Protein AF-E6Q8P9-F1 (afdb_monomer_lite)

Secondary structure (DSSP, 8-state):
-PPPPHHHHHHHHHHHGGGSSGGG-----------HHHHHHHHHHHHHHTS-HHHHHHHHHHHHHHHHHTT--SHHHHHHHHSGGG-----SS---

Radius of gyration: 18.49 Å; chains: 1; bounding box: 38×39×53 Å

Foldseek 3Di:
DDDDDPVRVVVVVLVQQCQPDPPRGGDDDDDDDDDPVVVVVLVVVCVVVVHDSVVSVVCVVVVVVCVVLVVCPDPVVNVVVPDPPDDDDPPPPPDD

Sequence (96 aa):
MTPQTTAQRQAKYRAKRPFAGKDENGERRINTWVHTGTYLALERLARHHGITRREMLERLVVAEETRITATLVDEDLLDAYYDKATLRSNSESLRS

pLDDT: mean 85.07, std 16.55, range [37.72, 98.69]

Structure (mmCIF, N/CA/C/O backbone):
data_AF-E6Q8P9-F1
#
_entry.id   AF-E6Q8P9-F1
#
loop_
_atom_site.group_PDB
_atom_site.id
_atom_site.type_symbol
_atom_site.label_atom_id
_atom_site.label_alt_id
_atom_site.label_comp_id
_atom_site.label_asym_id
_atom_site.label_entity_id
_atom_site.label_seq_id
_atom_site.pdbx_PDB_ins_code
_atom_site.Cartn_x
_atom_site.Cartn_y
_atom_site.Cartn_z
_atom_site.occupancy
_atom_site.B_iso_or_equiv
_atom_site.auth_seq_id
_atom_site.auth_comp_id
_atom_site.auth_asym_id
_atom_site.auth_atom_id
_atom_site.pdbx_PDB_model_num
ATOM 1 N N . MET A 1 1 ? -4.679 3.433 39.234 1.00 61.53 1 MET A N 1
ATOM 2 C CA . MET A 1 1 ? -4.352 3.095 37.831 1.00 61.53 1 MET A CA 1
ATOM 3 C C . MET A 1 1 ? -5.450 3.677 36.954 1.00 61.53 1 MET A C 1
ATOM 5 O O . MET A 1 1 ? -6.588 3.249 37.083 1.00 61.53 1 MET A O 1
ATOM 9 N N . THR A 1 2 ? -5.173 4.722 36.174 1.00 72.56 2 THR A N 1
ATOM 10 C CA . THR A 1 2 ? -6.189 5.360 35.321 1.00 72.56 2 THR A CA 1
ATOM 11 C C . THR A 1 2 ? -6.591 4.407 34.187 1.00 72.56 2 THR A C 1
ATOM 13 O O . THR A 1 2 ? -5.709 3.894 33.492 1.00 72.56 2 THR A O 1
ATOM 16 N N . PRO A 1 3 ? -7.890 4.112 33.999 1.00 80.00 3 PRO A N 1
ATOM 17 C CA . PRO A 1 3 ? -8.334 3.208 32.945 1.00 80.00 3 PRO A CA 1
ATOM 18 C C . PRO A 1 3 ? -8.006 3.792 31.568 1.00 80.00 3 PRO A C 1
ATOM 20 O O . PRO A 1 3 ? -8.289 4.956 31.286 1.00 80.00 3 PRO A O 1
ATOM 23 N N . GLN A 1 4 ? -7.399 2.978 30.701 1.00 83.38 4 GLN A N 1
ATOM 24 C CA . GLN A 1 4 ? -7.062 3.418 29.350 1.00 83.38 4 GLN A CA 1
ATOM 25 C C . GLN A 1 4 ? -8.325 3.618 28.510 1.00 83.38 4 GLN A C 1
ATOM 27 O O . GLN A 1 4 ? -9.207 2.753 28.467 1.00 83.38 4 GLN A O 1
ATOM 32 N N . THR A 1 5 ? -8.379 4.724 27.773 1.00 91.44 5 THR A N 1
ATOM 33 C CA . THR A 1 5 ? -9.458 4.989 26.815 1.00 91.44 5 THR A CA 1
ATOM 34 C C . THR A 1 5 ? -9.306 4.122 25.560 1.00 91.44 5 THR A C 1
ATOM 36 O O . THR A 1 5 ? -8.218 3.636 25.236 1.00 91.44 5 THR A O 1
ATOM 39 N N . THR A 1 6 ? -10.386 3.944 24.793 1.00 90.94 6 THR A N 1
ATOM 40 C CA . THR A 1 6 ? -10.332 3.244 23.493 1.00 90.94 6 THR A CA 1
ATOM 41 C C . THR A 1 6 ? -9.328 3.894 22.536 1.00 90.94 6 THR A C 1
ATOM 43 O O . THR A 1 6 ? -8.581 3.189 21.859 1.00 90.94 6 THR A O 1
ATOM 46 N N . ALA A 1 7 ? -9.235 5.227 22.534 1.00 89.12 7 ALA A N 1
ATOM 47 C CA . ALA A 1 7 ? -8.262 5.960 21.726 1.00 89.12 7 ALA A CA 1
ATOM 48 C C . ALA A 1 7 ? -6.813 5.626 22.121 1.00 89.12 7 ALA A C 1
ATOM 50 O O . ALA A 1 7 ? -5.981 5.371 21.249 1.00 89.12 7 ALA A O 1
ATOM 51 N N . GLN A 1 8 ? -6.524 5.552 23.424 1.00 92.19 8 GLN A N 1
ATOM 52 C CA . GLN A 1 8 ? -5.205 5.170 23.937 1.00 92.19 8 GLN A CA 1
ATOM 53 C C . GLN A 1 8 ? -4.855 3.719 23.592 1.00 92.19 8 GLN A C 1
ATOM 55 O O . GLN A 1 8 ? -3.726 3.440 23.184 1.00 92.19 8 GLN A O 1
ATOM 60 N N . ARG A 1 9 ? -5.821 2.794 23.683 1.00 90.19 9 ARG A N 1
ATOM 61 C CA . ARG A 1 9 ? -5.630 1.402 23.243 1.00 90.19 9 ARG A CA 1
ATOM 62 C C . ARG A 1 9 ? -5.291 1.325 21.758 1.00 90.19 9 ARG A C 1
ATOM 64 O O . ARG A 1 9 ? -4.315 0.675 21.388 1.00 90.19 9 ARG A O 1
ATOM 71 N N . GLN A 1 10 ? -6.037 2.038 20.916 1.00 89.31 10 GLN A N 1
ATOM 72 C CA . GLN A 1 10 ? -5.798 2.045 19.476 1.00 89.31 10 GLN A CA 1
ATOM 73 C C . GLN A 1 10 ? -4.458 2.703 19.115 1.00 89.31 10 GLN A C 1
ATOM 75 O O . GLN A 1 10 ? -3.764 2.235 18.213 1.00 89.31 10 GLN A O 1
ATOM 80 N N . ALA A 1 11 ? -4.071 3.772 19.817 1.00 89.81 11 ALA A N 1
ATOM 81 C CA . ALA A 1 11 ? -2.762 4.398 19.658 1.00 89.81 11 ALA A CA 1
ATOM 82 C C . ALA A 1 11 ? -1.633 3.419 20.007 1.00 89.81 11 ALA A C 1
ATOM 84 O O . ALA A 1 11 ? -0.729 3.228 19.198 1.00 89.81 11 ALA A O 1
ATOM 85 N N . LYS A 1 12 ? -1.735 2.724 21.147 1.00 90.50 12 LYS A N 1
ATOM 86 C CA . LYS A 1 12 ? -0.759 1.710 21.572 1.00 90.50 12 LYS A CA 1
ATOM 87 C C . LYS A 1 12 ? -0.672 0.543 20.587 1.00 90.50 12 LYS A C 1
ATOM 89 O O . LYS A 1 12 ? 0.426 0.097 20.275 1.00 90.50 12 LYS A O 1
ATOM 94 N N . TYR A 1 13 ? -1.806 0.067 20.073 1.00 88.44 13 TYR A N 1
ATOM 95 C CA . TYR A 1 13 ? -1.836 -0.970 19.040 1.00 88.44 13 TYR A CA 1
ATOM 96 C C . TYR A 1 13 ? -1.106 -0.520 17.768 1.00 88.44 13 TYR A C 1
ATOM 98 O O . TYR A 1 13 ? -0.213 -1.216 17.290 1.00 88.44 13 TYR A O 1
ATOM 106 N N . ARG A 1 14 ? -1.423 0.678 17.258 1.00 87.94 14 ARG A N 1
ATOM 107 C CA . ARG A 1 14 ? -0.763 1.241 16.070 1.00 87.94 14 ARG A CA 1
ATOM 108 C C . ARG A 1 14 ? 0.733 1.463 16.279 1.00 87.94 14 ARG A C 1
ATOM 110 O O . ARG A 1 14 ? 1.487 1.221 15.351 1.00 87.94 14 ARG A O 1
ATOM 117 N N . ALA A 1 15 ? 1.153 1.876 17.474 1.00 88.94 15 ALA A N 1
ATOM 118 C CA . ALA A 1 15 ? 2.565 2.067 17.802 1.00 88.94 15 ALA A CA 1
ATOM 119 C C . ALA A 1 15 ? 3.354 0.748 17.805 1.00 88.94 15 ALA A C 1
ATOM 121 O O . ALA A 1 15 ? 4.522 0.732 17.441 1.00 88.94 15 ALA A O 1
ATOM 122 N N . LYS A 1 16 ? 2.714 -0.365 18.185 1.00 89.50 16 LYS A N 1
ATOM 123 C CA . LYS A 1 16 ? 3.343 -1.693 18.201 1.00 89.50 16 LYS A CA 1
ATOM 124 C C . LYS A 1 16 ? 3.342 -2.392 16.842 1.00 89.50 16 LYS A C 1
ATOM 126 O O . LYS A 1 1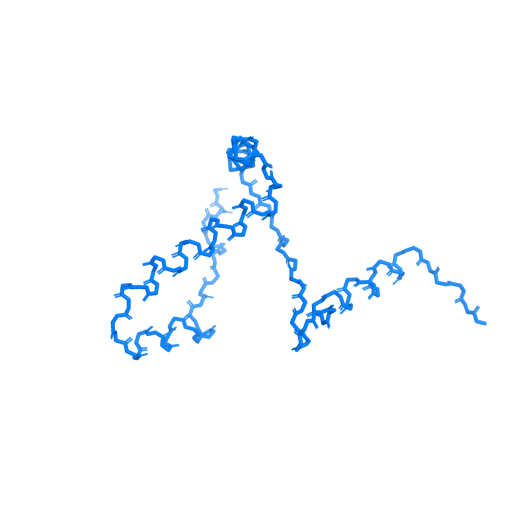6 ? 4.176 -3.258 16.610 1.00 89.50 16 LYS A O 1
ATOM 131 N N . ARG A 1 17 ? 2.397 -2.054 15.960 1.00 89.25 17 ARG A N 1
ATOM 132 C CA . ARG A 1 17 ? 2.166 -2.773 14.696 1.00 89.25 17 ARG A CA 1
ATOM 133 C C . ARG A 1 17 ? 3.396 -2.846 13.771 1.00 89.25 17 ARG A C 1
ATOM 135 O O . ARG A 1 17 ? 3.621 -3.942 13.263 1.00 89.25 17 ARG A O 1
ATOM 142 N N . PRO A 1 18 ? 4.214 -1.785 13.606 1.00 90.88 18 PRO A N 1
ATOM 143 C CA . PRO A 1 18 ? 5.419 -1.837 12.775 1.00 90.88 18 PRO A CA 1
ATOM 144 C C . PRO A 1 18 ? 6.506 -2.783 13.275 1.00 90.88 18 PRO A C 1
ATOM 146 O O . PRO A 1 18 ? 7.410 -3.069 12.509 1.00 90.88 18 PRO A O 1
ATOM 149 N N . PHE A 1 19 ? 6.415 -3.270 14.516 1.00 90.25 19 PHE A N 1
ATOM 150 C CA . PHE A 1 19 ? 7.425 -4.127 15.149 1.00 90.25 19 PHE A CA 1
ATOM 151 C C . PHE A 1 19 ? 6.909 -5.537 15.458 1.00 90.25 19 PHE A C 1
ATOM 153 O O . PHE A 1 19 ? 7.617 -6.356 16.026 1.00 90.25 19 PHE A O 1
ATOM 160 N N . ALA A 1 20 ? 5.652 -5.833 15.119 1.00 87.25 20 ALA A N 1
ATOM 161 C CA . ALA A 1 20 ? 4.982 -7.074 15.507 1.00 87.25 20 ALA A CA 1
ATOM 162 C C . ALA A 1 20 ? 5.312 -8.285 14.602 1.00 87.25 20 ALA A C 1
ATOM 164 O O . ALA A 1 20 ? 4.626 -9.302 14.693 1.00 87.25 20 ALA A O 1
ATOM 165 N N . GLY A 1 21 ? 6.297 -8.162 13.704 1.00 82.69 21 GLY A N 1
ATOM 166 C CA . GLY A 1 21 ? 6.704 -9.193 12.744 1.00 82.69 21 GLY A CA 1
ATOM 167 C C . GLY A 1 21 ? 8.025 -9.874 13.105 1.00 82.69 21 GLY A C 1
ATOM 168 O O . GLY A 1 21 ? 8.654 -9.558 14.115 1.00 82.69 21 GLY A O 1
ATOM 169 N N . LYS A 1 22 ? 8.452 -10.817 12.259 1.00 77.56 22 LYS A N 1
ATOM 170 C CA . LYS A 1 22 ? 9.781 -11.431 12.360 1.00 77.56 22 LYS A CA 1
ATOM 171 C C . LYS A 1 22 ? 10.849 -10.345 12.167 1.00 77.56 22 LYS A C 1
ATOM 173 O O . LYS A 1 22 ? 10.659 -9.448 11.347 1.00 77.56 22 LYS A O 1
ATOM 178 N N . ASP A 1 23 ? 11.928 -10.414 12.941 1.00 85.81 23 ASP A N 1
ATOM 179 C CA . ASP A 1 23 ? 13.049 -9.464 12.876 1.00 85.81 23 ASP A CA 1
ATOM 180 C C . ASP A 1 23 ? 12.616 -7.995 13.084 1.00 85.81 23 ASP A C 1
ATOM 182 O O . ASP A 1 23 ? 13.161 -7.083 12.474 1.00 85.81 23 ASP A O 1
ATOM 186 N N . GLU A 1 24 ? 11.581 -7.774 13.910 1.00 82.12 24 GLU A N 1
ATOM 187 C CA . GLU A 1 24 ? 10.977 -6.459 14.195 1.00 82.12 24 GLU A CA 1
ATOM 188 C C . GLU A 1 24 ? 10.391 -5.735 12.966 1.00 82.12 24 GLU A C 1
ATOM 190 O O . GLU A 1 24 ? 10.085 -4.544 13.021 1.00 82.12 24 GLU A O 1
ATOM 195 N N . ASN A 1 25 ? 10.149 -6.459 11.869 1.00 84.31 25 ASN A N 1
ATOM 196 C CA . ASN A 1 25 ? 9.571 -5.922 10.639 1.00 84.31 25 ASN A CA 1
ATOM 197 C C . ASN A 1 25 ? 8.087 -6.279 10.532 1.00 84.31 25 ASN A C 1
ATOM 199 O O . ASN A 1 25 ? 7.680 -7.254 9.900 1.00 84.31 25 ASN A O 1
ATOM 203 N N . GLY A 1 26 ? 7.263 -5.486 11.207 1.00 87.69 26 GLY A N 1
ATOM 204 C CA . GLY A 1 26 ? 5.810 -5.548 11.120 1.00 87.69 26 GLY A CA 1
ATOM 205 C C . GLY A 1 26 ? 5.229 -4.700 9.984 1.00 87.69 26 GLY A C 1
ATOM 206 O O . GLY A 1 26 ? 5.911 -4.241 9.071 1.00 87.69 26 GLY A O 1
ATOM 207 N N . GLU A 1 27 ? 3.922 -4.464 10.049 1.00 88.06 27 GLU A N 1
ATOM 208 C CA . GLU A 1 27 ? 3.197 -3.744 9.000 1.00 88.06 27 GLU A CA 1
ATOM 209 C C . GLU A 1 27 ? 3.294 -2.221 9.154 1.00 88.06 27 GLU A C 1
ATOM 211 O O . GLU A 1 27 ? 3.241 -1.671 10.261 1.00 88.06 27 GLU A O 1
ATOM 216 N N . ARG A 1 28 ? 3.323 -1.521 8.016 1.00 88.75 28 ARG A N 1
ATOM 217 C CA . ARG A 1 28 ? 3.303 -0.055 7.938 1.00 88.75 28 ARG A CA 1
ATOM 218 C C . ARG A 1 28 ? 1.985 0.418 7.337 1.00 88.75 28 ARG A C 1
ATOM 220 O O . ARG A 1 28 ? 1.416 -0.221 6.457 1.00 88.75 28 ARG A O 1
ATOM 227 N N . ARG A 1 29 ? 1.474 1.552 7.820 1.00 87.44 29 ARG A N 1
ATOM 228 C CA . ARG A 1 29 ? 0.198 2.104 7.351 1.00 87.44 29 ARG A CA 1
ATOM 229 C C . ARG A 1 29 ? 0.431 3.129 6.246 1.00 87.44 29 ARG A C 1
ATOM 231 O O . ARG A 1 29 ? 1.038 4.164 6.500 1.00 87.44 29 ARG A O 1
ATOM 238 N N . ILE A 1 30 ? -0.138 2.883 5.071 1.00 86.44 30 ILE A N 1
ATOM 239 C CA . ILE A 1 30 ? -0.236 3.871 3.992 1.00 86.44 30 ILE A CA 1
ATOM 240 C C . ILE A 1 30 ? -1.518 4.679 4.230 1.00 86.44 30 ILE A C 1
ATOM 242 O O . ILE A 1 30 ? -2.626 4.197 4.000 1.00 86.44 30 ILE A O 1
ATOM 246 N N . ASN A 1 31 ? -1.381 5.887 4.777 1.00 86.19 31 ASN A N 1
ATOM 247 C CA . ASN A 1 31 ? -2.495 6.815 4.978 1.00 86.19 31 ASN A CA 1
ATOM 248 C C . ASN A 1 31 ? -2.515 7.820 3.834 1.00 86.19 31 ASN A C 1
ATOM 250 O O . ASN A 1 31 ? -1.836 8.838 3.912 1.00 86.19 31 ASN A O 1
ATOM 254 N N . THR A 1 32 ? -3.280 7.541 2.783 1.00 91.38 32 THR A N 1
ATOM 255 C CA . THR A 1 32 ? -3.422 8.487 1.678 1.00 91.38 32 THR A CA 1
ATOM 256 C C . THR A 1 32 ? -4.841 8.506 1.129 1.00 91.38 32 THR A C 1
ATOM 258 O O . THR A 1 32 ? -5.531 7.484 1.118 1.00 91.38 32 THR A O 1
ATOM 261 N N . TRP A 1 33 ? -5.266 9.686 0.689 1.00 94.00 33 TRP A N 1
ATOM 262 C CA . TRP A 1 33 ? -6.464 9.850 -0.121 1.00 94.00 33 TRP A CA 1
ATOM 263 C C . TRP A 1 33 ? -6.103 9.580 -1.579 1.00 94.00 33 TRP A C 1
ATOM 265 O O . TRP A 1 33 ? -5.047 9.993 -2.051 1.00 94.00 33 TRP A O 1
ATOM 275 N N . VAL A 1 34 ? -6.984 8.893 -2.297 1.00 94.69 34 VAL A N 1
ATOM 276 C CA . VAL A 1 34 ? -6.822 8.614 -3.728 1.00 94.69 34 VAL A CA 1
ATOM 277 C C . VAL A 1 34 ? -8.059 9.076 -4.478 1.00 94.69 34 VAL A C 1
ATOM 279 O O . VAL A 1 34 ? -9.144 9.177 -3.9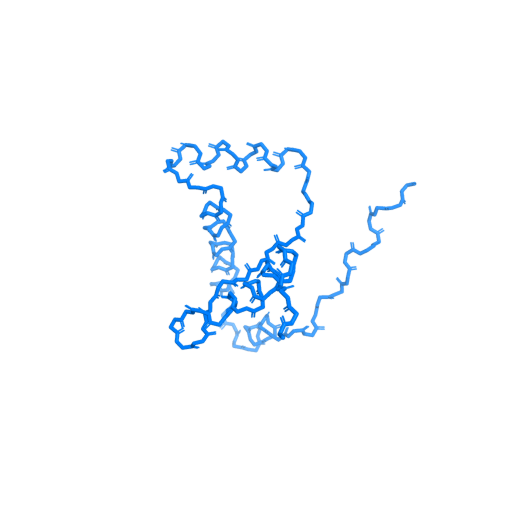02 1.00 94.69 34 VAL A O 1
ATOM 282 N N . HIS A 1 35 ? -7.914 9.326 -5.776 1.00 97.81 35 HIS A N 1
ATOM 283 C CA . HIS A 1 35 ? -9.056 9.623 -6.629 1.00 97.81 35 HIS A CA 1
ATOM 284 C C . HIS A 1 35 ? -10.065 8.466 -6.631 1.00 97.81 35 HIS A C 1
ATOM 286 O O . HIS A 1 35 ? -9.696 7.289 -6.568 1.00 97.81 35 HIS A O 1
ATOM 292 N N . THR A 1 36 ? -11.350 8.796 -6.784 1.00 97.62 36 THR A N 1
ATOM 293 C CA . THR A 1 36 ? -12.444 7.812 -6.839 1.00 97.62 36 THR A CA 1
ATOM 294 C C . THR A 1 36 ? -12.204 6.737 -7.900 1.00 97.62 36 THR A C 1
ATOM 296 O O . THR A 1 36 ? -12.450 5.558 -7.652 1.00 97.62 36 THR A O 1
ATOM 299 N N . GLY A 1 37 ? -11.664 7.115 -9.065 1.00 98.25 37 GLY A N 1
ATOM 300 C CA . GLY A 1 37 ? -11.327 6.170 -10.133 1.00 98.25 37 GLY A CA 1
ATOM 301 C C . GLY A 1 37 ? -10.331 5.097 -9.684 1.00 98.25 37 GLY A C 1
ATOM 302 O O . GLY A 1 37 ? -10.565 3.911 -9.914 1.00 98.25 37 GLY A O 1
ATOM 303 N N . THR A 1 38 ? -9.276 5.497 -8.970 1.00 97.81 38 THR A N 1
ATOM 304 C CA . THR A 1 38 ? -8.265 4.593 -8.401 1.00 97.81 38 THR A CA 1
ATOM 305 C C . THR A 1 38 ? -8.875 3.655 -7.368 1.00 97.81 38 THR A C 1
ATOM 307 O O . THR A 1 38 ? -8.626 2.452 -7.404 1.00 97.81 38 THR A O 1
ATOM 310 N N . TYR A 1 39 ? -9.719 4.183 -6.477 1.00 97.88 39 TYR A N 1
ATOM 311 C CA . TYR A 1 39 ? -10.413 3.379 -5.471 1.00 97.88 39 TYR A CA 1
ATOM 312 C C . TYR A 1 39 ? -11.263 2.271 -6.114 1.00 97.88 39 TYR A C 1
ATOM 314 O O . TYR A 1 39 ? -11.152 1.101 -5.740 1.00 97.88 39 TYR A O 1
ATOM 322 N N . LEU A 1 40 ? -12.064 2.625 -7.125 1.00 98.56 40 LEU A N 1
ATOM 323 C CA . LEU A 1 40 ? -12.919 1.674 -7.838 1.00 98.56 40 LEU A CA 1
ATOM 324 C C . LEU A 1 40 ? -12.110 0.670 -8.671 1.00 98.56 40 LEU A C 1
ATOM 326 O O . LEU A 1 40 ? -12.493 -0.495 -8.785 1.00 98.56 40 LEU A O 1
ATOM 330 N N . ALA A 1 41 ? -10.996 1.099 -9.268 1.00 98.62 41 ALA A N 1
ATOM 331 C CA . ALA A 1 41 ? -10.101 0.204 -9.993 1.00 98.62 41 ALA A CA 1
ATOM 332 C C . ALA A 1 41 ? -9.482 -0.843 -9.055 1.00 98.62 41 ALA A C 1
ATOM 334 O O . ALA A 1 41 ? -9.546 -2.034 -9.355 1.00 98.62 41 ALA A O 1
ATOM 335 N N . LEU A 1 42 ? -8.974 -0.416 -7.893 1.00 98.12 42 LEU A N 1
ATOM 336 C CA . LEU A 1 42 ? -8.410 -1.312 -6.883 1.00 98.12 42 LEU A CA 1
ATOM 337 C C . LEU A 1 42 ? -9.436 -2.344 -6.401 1.00 98.12 42 LEU A C 1
ATOM 339 O O . LEU A 1 42 ? -9.111 -3.520 -6.256 1.00 98.12 42 LEU A O 1
ATOM 343 N N . GLU A 1 43 ? -10.682 -1.921 -6.182 1.00 98.44 43 GLU A N 1
ATOM 344 C CA . GLU A 1 43 ? -1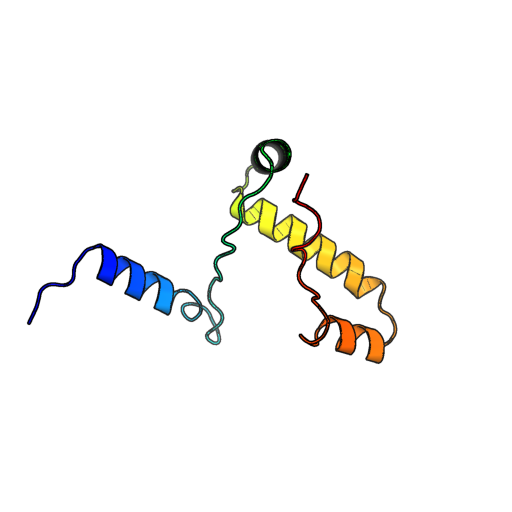1.776 -2.817 -5.803 1.00 98.44 43 GLU A CA 1
ATOM 345 C C . GLU A 1 43 ? -12.069 -3.870 -6.879 1.00 98.44 43 GLU A C 1
ATOM 347 O O . GLU A 1 43 ? -12.143 -5.062 -6.572 1.00 98.44 43 GLU A O 1
ATOM 352 N N . ARG A 1 44 ? -12.193 -3.457 -8.147 1.00 98.69 44 ARG A N 1
ATOM 353 C CA . ARG A 1 44 ? -12.443 -4.388 -9.256 1.00 98.69 44 ARG A CA 1
ATOM 354 C C . ARG A 1 44 ? -11.307 -5.390 -9.435 1.00 98.69 44 ARG A C 1
ATOM 356 O O . ARG A 1 44 ? -11.591 -6.572 -9.609 1.00 98.69 44 ARG A O 1
ATOM 363 N N . LEU A 1 45 ? -10.056 -4.934 -9.364 1.00 98.69 45 LEU A N 1
ATOM 364 C CA . LEU A 1 45 ? -8.875 -5.793 -9.461 1.00 98.69 45 LEU A CA 1
ATOM 365 C C . LEU A 1 45 ? -8.839 -6.807 -8.313 1.00 98.69 45 LEU A C 1
ATOM 367 O O . LEU A 1 45 ? -8.736 -8.006 -8.554 1.00 98.69 45 LEU A O 1
ATOM 371 N N . ALA A 1 46 ? -9.001 -6.349 -7.071 1.00 98.62 46 ALA A N 1
ATOM 372 C CA . ALA A 1 46 ? -9.033 -7.228 -5.906 1.00 98.62 46 ALA A CA 1
ATOM 373 C C . ALA A 1 46 ? -10.121 -8.309 -6.042 1.00 98.62 46 ALA A C 1
ATOM 375 O O . ALA A 1 46 ? -9.847 -9.492 -5.844 1.00 98.62 46 ALA A O 1
ATOM 376 N N . ARG A 1 47 ? -11.327 -7.918 -6.481 1.00 98.56 47 ARG A N 1
ATOM 377 C CA . ARG A 1 47 ? -12.436 -8.849 -6.729 1.00 98.56 47 ARG A CA 1
ATOM 378 C C . ARG A 1 47 ? -12.128 -9.850 -7.839 1.00 98.56 47 ARG A C 1
ATOM 380 O O . ARG A 1 47 ? -12.416 -11.027 -7.668 1.00 98.56 47 ARG A O 1
ATOM 387 N N . HIS A 1 48 ? -11.560 -9.398 -8.956 1.00 98.62 48 HIS A N 1
ATOM 388 C CA . HIS A 1 48 ? -11.213 -10.268 -10.080 1.00 98.62 48 HIS A CA 1
ATOM 389 C C . HIS A 1 48 ? -10.226 -11.371 -9.671 1.00 98.62 48 HIS A C 1
ATOM 391 O O . HIS A 1 48 ? -10.375 -12.512 -10.091 1.00 98.62 48 HIS A O 1
ATOM 397 N N . HIS A 1 49 ? -9.269 -11.041 -8.801 1.00 98.19 49 HIS A N 1
ATOM 398 C CA . HIS A 1 49 ? -8.268 -11.985 -8.302 1.00 98.19 49 HIS A CA 1
ATOM 399 C C . HIS A 1 49 ? -8.681 -12.730 -7.021 1.00 98.19 49 HIS A C 1
ATOM 401 O O . HIS A 1 49 ? -7.917 -13.566 -6.546 1.00 98.19 49 HIS A O 1
ATOM 407 N N . GLY A 1 50 ? -9.853 -12.440 -6.445 1.00 98.25 50 GLY A N 1
ATOM 408 C CA . GLY A 1 50 ? -10.323 -13.074 -5.209 1.00 98.25 50 GLY A CA 1
ATOM 409 C C . GLY A 1 50 ? -9.504 -12.722 -3.959 1.00 98.25 50 GLY A C 1
ATOM 410 O O . GLY A 1 50 ? -9.465 -13.511 -3.020 1.00 98.25 50 GLY A O 1
ATOM 411 N N . ILE A 1 51 ? -8.848 -11.557 -3.937 1.00 98.44 51 ILE A N 1
ATOM 412 C CA . ILE A 1 51 ? -7.967 -11.122 -2.839 1.00 98.44 51 ILE A CA 1
ATOM 413 C C . ILE A 1 51 ? -8.444 -9.820 -2.193 1.00 98.44 51 ILE A C 1
ATOM 415 O O . ILE A 1 51 ? -9.365 -9.151 -2.665 1.00 98.44 51 ILE A O 1
ATOM 419 N N . THR A 1 52 ? -7.811 -9.430 -1.086 1.00 97.94 52 THR A N 1
ATOM 420 C CA . THR A 1 52 ? -8.142 -8.165 -0.414 1.00 97.94 52 THR A CA 1
ATOM 421 C C . THR A 1 52 ? -7.598 -6.955 -1.183 1.00 97.94 52 THR A C 1
ATOM 423 O O . THR A 1 52 ? -6.576 -7.037 -1.859 1.00 97.94 52 THR A O 1
ATOM 426 N N . ARG A 1 53 ? -8.225 -5.779 -1.025 1.00 96.44 53 ARG A N 1
ATOM 427 C CA . ARG A 1 53 ? -7.704 -4.514 -1.592 1.00 96.44 53 ARG A CA 1
ATOM 428 C C . ARG A 1 53 ? -6.308 -4.160 -1.079 1.00 96.44 53 ARG A C 1
ATOM 430 O O . ARG A 1 53 ? -5.518 -3.609 -1.832 1.00 96.44 53 ARG A O 1
ATOM 437 N N . ARG A 1 54 ? -6.015 -4.483 0.188 1.00 95.12 54 ARG A N 1
ATOM 438 C CA . ARG A 1 54 ? -4.680 -4.323 0.782 1.00 95.12 54 ARG A CA 1
ATOM 439 C C . ARG A 1 54 ? -3.663 -5.167 0.020 1.00 95.12 54 ARG A C 1
ATOM 441 O O . ARG A 1 54 ? -2.665 -4.636 -0.438 1.00 95.12 54 ARG A O 1
ATOM 448 N N . GLU A 1 55 ? -3.955 -6.451 -0.153 1.00 96.94 55 GLU A N 1
ATOM 449 C CA . GLU A 1 55 ? -3.064 -7.370 -0.859 1.00 96.94 55 GLU A CA 1
ATOM 450 C C . GLU A 1 55 ? -2.893 -6.981 -2.331 1.00 96.94 55 GLU A C 1
ATOM 452 O O . GLU A 1 55 ? -1.783 -7.007 -2.846 1.00 96.94 55 GLU A O 1
ATOM 457 N N . MET A 1 56 ? -3.964 -6.554 -3.007 1.00 98.00 56 MET A N 1
ATOM 458 C CA . MET A 1 56 ? -3.857 -6.048 -4.377 1.00 98.00 56 MET A CA 1
ATOM 459 C C . MET A 1 56 ? -2.971 -4.798 -4.457 1.00 98.00 56 MET A C 1
ATOM 461 O O . MET A 1 56 ? -2.135 -4.702 -5.350 1.00 98.00 56 MET A O 1
ATOM 465 N N . LEU A 1 57 ? -3.114 -3.858 -3.516 1.00 96.31 57 LEU A N 1
ATOM 466 C CA . LEU A 1 57 ? -2.253 -2.676 -3.447 1.00 96.31 57 LEU A CA 1
ATOM 467 C C . LEU A 1 57 ? -0.783 -3.069 -3.242 1.00 96.31 57 LEU A C 1
ATOM 469 O O . LEU A 1 57 ? 0.078 -2.560 -3.949 1.00 96.31 57 LEU A O 1
ATOM 473 N N . GLU A 1 58 ? -0.504 -3.991 -2.319 1.00 96.31 58 GLU A N 1
ATOM 474 C CA . GLU A 1 58 ? 0.848 -4.509 -2.070 1.00 96.31 58 GLU A CA 1
ATOM 475 C C . GLU A 1 58 ? 1.438 -5.164 -3.324 1.00 96.31 58 GLU A C 1
ATOM 477 O O . GLU A 1 58 ? 2.556 -4.835 -3.712 1.00 96.31 58 GLU A O 1
ATOM 482 N N . ARG A 1 59 ? 0.669 -6.018 -4.014 1.00 97.44 59 ARG A N 1
ATOM 483 C CA . ARG A 1 59 ? 1.104 -6.654 -5.268 1.00 97.44 59 ARG A CA 1
ATOM 484 C C . ARG A 1 59 ? 1.450 -5.630 -6.343 1.00 97.44 59 ARG A C 1
ATOM 486 O O . ARG A 1 59 ? 2.479 -5.777 -6.987 1.00 97.44 59 ARG A O 1
ATOM 493 N N . LEU A 1 60 ? 0.611 -4.610 -6.536 1.00 97.19 60 LEU A N 1
ATOM 494 C CA . LEU A 1 60 ? 0.849 -3.574 -7.544 1.00 97.19 60 LEU A CA 1
ATOM 495 C C . LEU A 1 60 ? 2.109 -2.756 -7.235 1.00 97.19 60 LEU A C 1
ATOM 497 O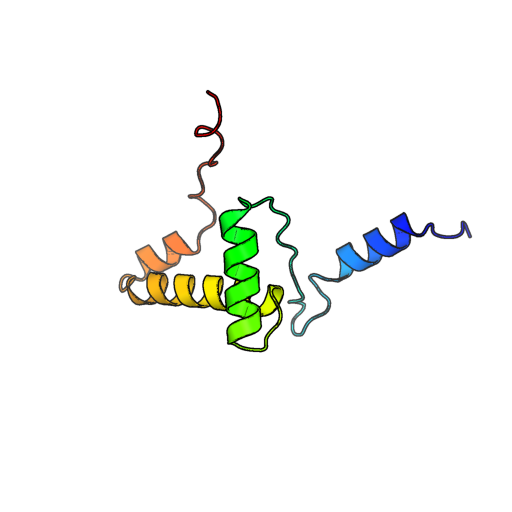 O . LEU A 1 60 ? 2.909 -2.522 -8.135 1.00 97.19 60 LEU A O 1
ATOM 501 N N . VAL A 1 61 ? 2.300 -2.354 -5.974 1.00 95.62 61 VAL A N 1
ATOM 502 C CA . VAL A 1 61 ? 3.466 -1.557 -5.560 1.00 95.62 61 VAL A CA 1
ATOM 503 C C . VAL A 1 61 ? 4.759 -2.362 -5.691 1.00 95.62 61 VAL A C 1
ATOM 505 O O . VAL A 1 61 ? 5.706 -1.876 -6.300 1.00 95.62 61 VAL A O 1
ATOM 508 N N . VAL A 1 62 ? 4.791 -3.602 -5.192 1.00 96.19 62 VAL A N 1
ATOM 509 C CA . VAL A 1 62 ? 5.995 -4.450 -5.262 1.00 96.19 62 VAL A CA 1
ATOM 510 C C . VAL A 1 62 ? 6.311 -4.863 -6.700 1.00 96.19 62 VAL A C 1
ATOM 512 O O . VAL A 1 62 ? 7.481 -4.914 -7.078 1.00 96.19 62 VAL A O 1
ATOM 515 N N . ALA A 1 63 ? 5.293 -5.139 -7.522 1.00 96.94 63 ALA A N 1
ATOM 516 C CA . ALA A 1 63 ? 5.503 -5.465 -8.931 1.00 96.94 63 ALA A CA 1
ATOM 517 C C . ALA A 1 63 ? 6.141 -4.294 -9.688 1.00 96.94 63 ALA A C 1
ATOM 519 O O . ALA A 1 63 ? 7.062 -4.504 -10.473 1.00 96.94 63 ALA A O 1
ATOM 520 N N . GLU A 1 64 ? 5.681 -3.069 -9.429 1.00 96.56 64 GLU A N 1
ATOM 521 C CA . GLU A 1 64 ? 6.244 -1.873 -10.049 1.00 96.56 64 GLU A CA 1
ATOM 522 C C . GLU A 1 64 ? 7.661 -1.573 -9.548 1.00 96.56 64 GLU A C 1
ATOM 524 O O . GLU A 1 64 ? 8.543 -1.302 -10.358 1.00 96.56 64 GLU A O 1
ATOM 529 N N . GLU A 1 65 ? 7.908 -1.693 -8.239 1.00 94.69 65 GLU A N 1
ATOM 530 C CA . GLU A 1 65 ? 9.254 -1.570 -7.668 1.00 94.69 65 GLU A CA 1
ATOM 531 C C . GLU A 1 65 ? 10.213 -2.573 -8.313 1.00 94.69 65 GLU A C 1
ATOM 533 O O . GLU A 1 65 ? 11.269 -2.182 -8.798 1.00 94.69 65 GLU A O 1
ATOM 538 N N . THR A 1 66 ? 9.809 -3.843 -8.412 1.00 94.56 66 THR A N 1
ATOM 539 C CA . THR A 1 66 ? 10.600 -4.900 -9.061 1.00 94.56 66 THR A CA 1
ATOM 540 C C . THR A 1 66 ? 10.871 -4.576 -10.529 1.00 94.56 66 THR A C 1
ATOM 542 O O . THR A 1 66 ? 11.972 -4.797 -11.025 1.00 94.56 66 THR A O 1
ATOM 545 N N . ARG A 1 67 ? 9.875 -4.040 -11.246 1.00 94.88 67 ARG A N 1
ATOM 546 C CA . ARG A 1 67 ? 10.024 -3.647 -12.651 1.00 94.88 67 ARG A CA 1
ATOM 547 C C . ARG A 1 67 ? 11.046 -2.524 -12.810 1.00 94.88 67 ARG A C 1
ATOM 549 O O . ARG A 1 67 ? 11.822 -2.565 -13.758 1.00 94.88 67 ARG A O 1
ATOM 556 N N . ILE A 1 68 ? 11.041 -1.537 -11.914 1.00 92.56 68 ILE A N 1
ATOM 557 C CA . ILE A 1 68 ? 11.991 -0.418 -11.935 1.00 92.56 68 ILE A CA 1
ATOM 558 C C . ILE A 1 68 ? 13.392 -0.914 -11.579 1.00 92.56 68 ILE A C 1
ATOM 560 O O . ILE A 1 68 ? 14.321 -0.701 -12.355 1.00 92.56 68 ILE A O 1
ATOM 564 N N . THR A 1 69 ? 13.550 -1.620 -10.460 1.00 91.50 69 THR A N 1
ATOM 565 C CA . THR A 1 69 ? 14.868 -2.074 -9.993 1.00 91.50 69 THR A CA 1
ATOM 566 C C . THR A 1 69 ? 15.510 -3.071 -10.953 1.00 91.50 69 THR A C 1
ATOM 568 O O . THR A 1 69 ? 16.714 -3.007 -11.162 1.00 91.50 69 THR A O 1
ATOM 571 N N . ALA A 1 70 ? 14.726 -3.900 -11.652 1.00 90.38 70 ALA A N 1
ATOM 572 C CA . ALA A 1 70 ? 15.237 -4.776 -12.710 1.00 90.38 70 ALA A CA 1
ATOM 573 C C . ALA A 1 70 ? 15.862 -4.023 -13.904 1.00 90.38 70 ALA A C 1
ATOM 575 O O . ALA A 1 70 ? 16.616 -4.621 -14.670 1.00 90.38 70 ALA A O 1
ATOM 576 N N . THR A 1 71 ? 15.551 -2.735 -14.090 1.00 90.50 71 THR A N 1
ATOM 577 C CA . THR A 1 71 ? 16.161 -1.897 -15.142 1.00 90.50 71 THR A CA 1
ATOM 578 C C . THR A 1 71 ? 17.408 -1.147 -14.675 1.00 90.50 71 THR A C 1
ATOM 580 O O . THR A 1 71 ? 18.166 -0.654 -15.511 1.00 90.50 71 THR A O 1
ATOM 583 N N . LEU A 1 72 ? 17.646 -1.075 -13.363 1.00 89.94 72 LEU A N 1
ATOM 584 C CA . LEU A 1 72 ? 18.812 -0.422 -12.774 1.00 89.94 72 LEU A CA 1
ATOM 585 C C . LEU A 1 72 ? 19.964 -1.432 -12.702 1.00 89.94 72 LEU A C 1
ATOM 587 O O . LEU A 1 72 ? 20.147 -2.125 -11.708 1.00 89.94 72 LEU A O 1
ATOM 591 N N . VAL A 1 73 ? 20.711 -1.549 -13.801 1.00 80.69 73 VAL A N 1
ATOM 592 C CA . VAL A 1 73 ? 21.887 -2.439 -13.906 1.00 80.69 73 VAL A CA 1
ATOM 593 C C . VAL A 1 73 ? 23.143 -1.881 -13.232 1.00 80.69 73 VAL A C 1
ATOM 595 O O . VAL A 1 73 ? 24.095 -2.623 -13.015 1.00 80.69 73 VAL A O 1
ATOM 598 N N . ASP A 1 74 ? 23.149 -0.584 -12.940 1.00 88.56 74 ASP A N 1
ATOM 599 C CA . ASP A 1 74 ? 24.241 0.120 -12.276 1.00 88.56 74 ASP A CA 1
ATOM 600 C C . ASP A 1 74 ? 23.989 0.143 -10.760 1.00 88.56 74 ASP A C 1
ATOM 602 O O . ASP A 1 74 ? 22.918 0.569 -10.315 1.00 88.56 74 ASP A O 1
ATOM 606 N N . GLU A 1 75 ? 24.967 -0.327 -9.986 1.00 82.75 75 GLU A N 1
ATOM 607 C CA . GLU A 1 75 ? 24.914 -0.381 -8.522 1.00 82.75 75 GLU A CA 1
ATOM 608 C C . GLU A 1 75 ? 24.784 1.024 -7.915 1.00 82.75 75 GLU A C 1
ATOM 610 O O . GLU A 1 75 ? 23.984 1.211 -7.001 1.00 82.75 75 GLU A O 1
ATOM 615 N N . ASP A 1 76 ? 25.426 2.037 -8.508 1.00 85.81 76 ASP A N 1
ATOM 616 C CA . ASP A 1 76 ? 25.323 3.426 -8.048 1.00 85.81 76 ASP A CA 1
ATOM 617 C C . ASP A 1 76 ? 23.898 3.976 -8.251 1.00 85.81 76 ASP A C 1
ATOM 619 O O . ASP A 1 76 ? 23.378 4.740 -7.431 1.00 85.81 76 ASP A O 1
ATOM 623 N N . LEU A 1 77 ? 23.226 3.574 -9.338 1.00 84.69 77 LEU A N 1
ATOM 624 C CA . LEU A 1 77 ? 21.830 3.953 -9.592 1.00 84.69 77 LEU A CA 1
ATOM 625 C C . LEU A 1 77 ? 20.860 3.227 -8.657 1.00 84.69 77 LEU A C 1
ATOM 627 O O . LEU A 1 77 ? 19.839 3.800 -8.268 1.00 84.69 77 LEU A O 1
ATOM 631 N N . LEU A 1 78 ? 21.161 1.978 -8.305 1.00 86.12 78 LEU A N 1
ATOM 632 C CA . LEU A 1 78 ? 20.371 1.201 -7.359 1.00 86.12 78 LEU A CA 1
ATOM 633 C C . LEU A 1 78 ? 20.496 1.772 -5.938 1.00 86.12 78 LEU A C 1
ATOM 635 O O . LEU A 1 78 ? 19.482 1.965 -5.265 1.00 86.12 78 LEU A O 1
ATOM 639 N N . ASP A 1 79 ? 21.710 2.127 -5.521 1.00 86.88 79 ASP A N 1
ATOM 640 C CA . ASP A 1 79 ? 21.972 2.793 -4.246 1.00 86.88 79 ASP A CA 1
ATOM 641 C C . ASP A 1 79 ? 21.255 4.145 -4.171 1.00 86.88 79 ASP A C 1
ATOM 643 O O . ASP A 1 79 ? 20.565 4.432 -3.189 1.00 86.88 79 ASP A O 1
ATOM 647 N N . ALA A 1 80 ? 21.313 4.946 -5.239 1.00 87.00 80 ALA A N 1
ATOM 648 C CA . ALA A 1 80 ? 20.596 6.217 -5.313 1.00 87.00 80 ALA A CA 1
ATOM 649 C C . ALA A 1 80 ? 19.063 6.060 -5.259 1.00 87.00 80 ALA A C 1
ATOM 651 O O . ALA A 1 80 ? 18.376 6.952 -4.758 1.00 87.00 80 ALA A O 1
ATOM 652 N N . TYR A 1 81 ? 18.514 4.953 -5.771 1.00 86.38 81 TYR A N 1
ATOM 653 C CA . TYR A 1 81 ? 17.082 4.646 -5.692 1.00 86.38 81 TYR A CA 1
ATOM 654 C C . TYR A 1 81 ? 16.641 4.304 -4.260 1.00 86.38 81 TYR A C 1
ATOM 656 O O . TYR A 1 81 ? 15.545 4.688 -3.841 1.00 86.38 81 TYR A O 1
ATOM 664 N N . TYR A 1 82 ? 17.485 3.604 -3.501 1.00 86.38 82 TYR A N 1
ATOM 665 C CA . TYR A 1 82 ? 17.202 3.254 -2.109 1.00 86.38 82 TYR A CA 1
ATOM 666 C C . TYR A 1 82 ? 17.533 4.368 -1.112 1.00 86.38 82 TYR A C 1
ATOM 668 O O . TYR A 1 82 ? 16.961 4.394 -0.013 1.00 86.38 82 TYR A O 1
ATOM 676 N N . ASP A 1 83 ? 18.414 5.300 -1.475 1.00 87.00 83 ASP A N 1
ATOM 677 C CA . ASP A 1 83 ? 18.731 6.436 -0.624 1.00 87.00 83 ASP A CA 1
ATOM 678 C C . ASP A 1 83 ? 17.559 7.434 -0.549 1.00 87.00 83 ASP A C 1
ATOM 680 O O . ASP A 1 83 ? 16.923 7.818 -1.531 1.00 87.00 83 ASP A O 1
ATOM 684 N N . LYS A 1 84 ? 17.244 7.891 0.664 1.00 59.66 84 LYS A N 1
ATOM 685 C CA . LYS A 1 84 ? 16.032 8.672 0.979 1.00 59.66 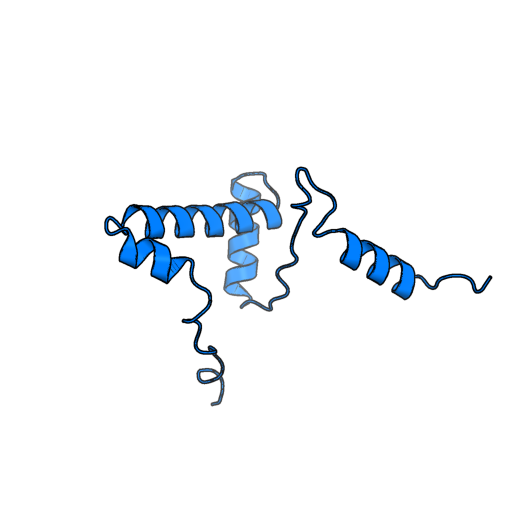84 LYS A CA 1
ATOM 686 C C . LYS A 1 84 ? 16.082 10.128 0.496 1.00 59.66 84 LYS A C 1
ATOM 688 O O . LYS A 1 84 ? 15.163 10.895 0.792 1.00 59.66 84 LYS A O 1
ATOM 693 N N . ALA A 1 85 ? 17.147 10.540 -0.188 1.00 52.25 85 ALA A N 1
ATOM 694 C CA . ALA A 1 85 ? 17.486 11.943 -0.412 1.00 52.25 85 ALA A CA 1
ATOM 695 C C . ALA A 1 85 ? 16.673 12.653 -1.518 1.00 52.25 85 ALA A C 1
ATOM 697 O O . ALA A 1 85 ? 16.705 13.881 -1.592 1.00 52.25 85 ALA A O 1
ATOM 698 N N . THR A 1 86 ? 15.923 11.940 -2.366 1.00 52.75 86 THR A N 1
ATOM 699 C CA . THR A 1 86 ? 15.435 12.499 -3.649 1.00 52.75 86 THR A CA 1
ATOM 700 C C . THR A 1 86 ? 13.924 12.669 -3.813 1.00 52.75 86 THR A C 1
ATOM 702 O O . THR A 1 86 ? 13.476 13.031 -4.901 1.00 52.75 86 THR A O 1
ATOM 705 N N . LEU A 1 87 ? 13.098 12.541 -2.771 1.00 50.75 87 LEU A N 1
ATOM 706 C CA . LEU A 1 87 ? 11.669 12.873 -2.907 1.00 50.75 87 LEU A CA 1
ATOM 707 C C . LEU A 1 87 ? 11.399 14.361 -2.626 1.00 50.75 87 LEU A C 1
ATOM 709 O O . LEU A 1 87 ? 11.026 14.754 -1.520 1.00 50.75 87 LEU A O 1
ATOM 713 N N . ARG A 1 88 ? 11.535 15.199 -3.667 1.00 44.91 88 ARG A N 1
ATOM 714 C CA . ARG A 1 88 ? 10.874 16.516 -3.723 1.00 44.91 88 ARG A CA 1
ATOM 715 C C . ARG A 1 88 ? 9.357 16.313 -3.580 1.00 44.91 88 ARG A C 1
ATOM 717 O O . ARG A 1 88 ? 8.748 15.531 -4.302 1.00 44.91 88 ARG A O 1
ATOM 724 N N . SER A 1 89 ? 8.765 17.020 -2.621 1.00 43.94 89 SER A N 1
ATOM 725 C CA . SER A 1 89 ? 7.333 17.021 -2.293 1.00 43.94 89 SER A CA 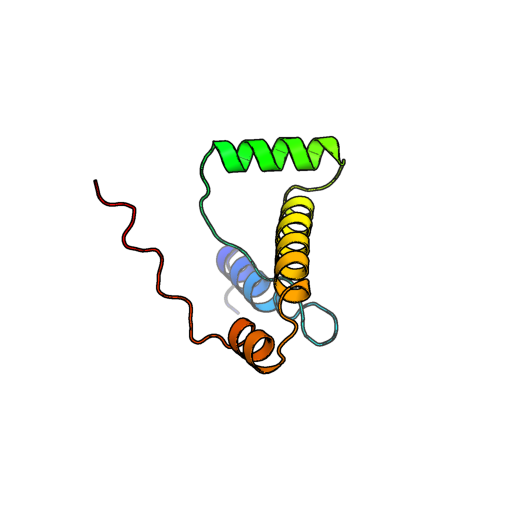1
ATOM 726 C C . SER A 1 89 ? 6.446 17.354 -3.503 1.00 43.94 89 SER A C 1
ATOM 728 O O . SER A 1 89 ? 6.555 18.442 -4.065 1.00 43.94 89 SER A O 1
ATOM 730 N N . ASN A 1 90 ? 5.497 16.472 -3.841 1.00 48.91 90 ASN A N 1
ATOM 731 C CA . ASN A 1 90 ? 4.414 16.707 -4.814 1.00 48.91 90 ASN A CA 1
ATOM 732 C C . ASN A 1 90 ? 3.331 17.672 -4.273 1.00 48.91 90 ASN A C 1
ATOM 734 O O . ASN A 1 90 ? 2.137 17.381 -4.329 1.00 48.91 90 ASN A O 1
ATOM 738 N N . SER A 1 91 ? 3.722 18.823 -3.722 1.00 42.88 91 SER A N 1
ATOM 739 C CA . SER A 1 91 ? 2.786 19.820 -3.176 1.00 42.88 91 SER A CA 1
ATOM 740 C C . SER A 1 91 ? 2.410 20.948 -4.147 1.00 42.88 91 SER A C 1
ATOM 742 O O . SER A 1 91 ? 1.611 21.800 -3.772 1.00 42.88 91 SER A O 1
ATOM 744 N N . GLU A 1 92 ? 2.928 20.970 -5.381 1.00 43.03 92 GLU A N 1
ATOM 745 C CA . GLU A 1 92 ? 2.704 22.090 -6.319 1.00 43.03 92 GLU A CA 1
ATOM 746 C C . GLU A 1 92 ? 1.664 21.854 -7.429 1.00 43.03 92 GLU A C 1
ATOM 748 O O . GLU A 1 92 ? 1.340 22.793 -8.145 1.00 43.03 92 GLU A O 1
ATOM 753 N N . SER A 1 93 ? 1.058 20.667 -7.565 1.00 44.22 93 SER A N 1
ATOM 754 C CA . SER A 1 93 ? 0.139 20.404 -8.697 1.00 44.22 93 SER A CA 1
ATOM 755 C C . SER A 1 93 ? -1.364 20.555 -8.390 1.00 44.22 93 SER A C 1
ATOM 757 O O . SER A 1 93 ? -2.195 20.308 -9.255 1.00 44.22 93 SER A O 1
ATOM 759 N N . LEU A 1 94 ? -1.754 20.995 -7.187 1.00 42.72 94 LEU A N 1
ATOM 760 C CA . LEU A 1 94 ? -3.169 21.203 -6.829 1.00 42.72 94 LEU A CA 1
ATOM 761 C C . LEU A 1 94 ? -3.412 22.582 -6.206 1.00 42.72 94 LEU A C 1
ATOM 763 O O . LEU A 1 94 ? -3.801 22.699 -5.045 1.00 42.72 94 LEU A O 1
ATOM 767 N N . ARG A 1 95 ? -3.196 23.635 -6.994 1.00 37.72 95 ARG A N 1
ATOM 768 C CA . ARG A 1 95 ? -3.874 24.927 -6.823 1.00 37.72 95 ARG A CA 1
ATOM 769 C C . ARG A 1 95 ? -4.262 25.445 -8.208 1.00 37.72 95 ARG A C 1
ATOM 771 O O . ARG A 1 95 ? -3.421 26.003 -8.904 1.00 37.72 95 ARG A O 1
ATOM 778 N N . SER A 1 96 ? -5.513 25.194 -8.600 1.00 42.88 96 SER A N 1
ATOM 779 C CA . SER A 1 96 ? -6.247 26.083 -9.509 1.00 42.88 96 SER A CA 1
ATOM 780 C C . SER A 1 96 ? -6.943 27.144 -8.675 1.00 42.88 96 SER A C 1
ATOM 782 O O . SER A 1 96 ? -7.547 26.719 -7.661 1.00 42.88 96 SER A O 1
#

Organism: NCBI:txid410659